Protein AF-A0A378BBT3-F1 (afdb_monomer_lite)

Structure (mmCIF, N/CA/C/O backbone):
data_AF-A0A378BBT3-F1
#
_entry.id   AF-A0A378BBT3-F1
#
loop_
_atom_site.group_PDB
_atom_site.id
_atom_site.type_symbol
_atom_site.label_atom_id
_atom_site.label_alt_id
_atom_site.label_comp_id
_atom_site.label_asym_id
_atom_site.label_entity_id
_atom_site.label_seq_id
_atom_site.pdbx_PDB_ins_code
_atom_site.Cartn_x
_atom_site.Cartn_y
_atom_site.Cartn_z
_atom_site.occupancy
_atom_site.B_iso_or_equiv
_atom_site.auth_seq_id
_atom_site.auth_comp_id
_atom_site.auth_asym_id
_atom_site.auth_atom_id
_atom_site.pdbx_PDB_model_num
ATOM 1 N N . MET A 1 1 ? -14.575 3.330 25.927 1.00 63.03 1 MET A N 1
ATOM 2 C CA . MET A 1 1 ? -13.882 4.506 25.342 1.00 63.03 1 MET A CA 1
ATOM 3 C C . MET A 1 1 ? -12.375 4.275 25.274 1.00 63.03 1 MET A C 1
ATOM 5 O O . MET A 1 1 ? -11.862 4.158 24.174 1.00 63.03 1 MET A O 1
ATOM 9 N N . ARG A 1 2 ? -11.676 4.139 26.414 1.00 72.69 2 ARG A N 1
ATOM 10 C CA . ARG A 1 2 ? -10.214 3.934 26.451 1.00 72.69 2 ARG A CA 1
ATOM 11 C C . ARG A 1 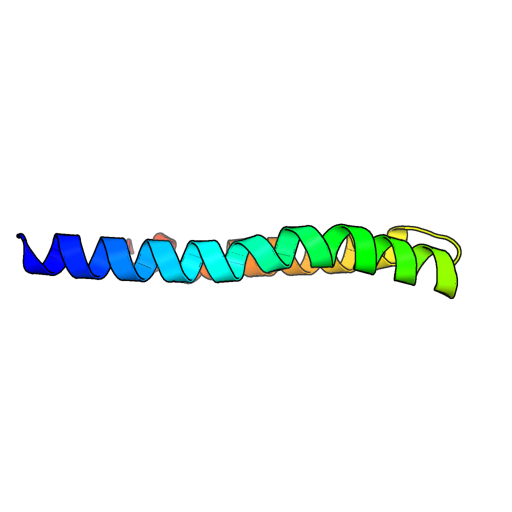2 ? -9.749 2.629 25.778 1.00 72.69 2 ARG A C 1
ATOM 13 O O . ARG A 1 2 ? -8.745 2.649 25.089 1.00 72.69 2 ARG A O 1
ATOM 20 N N . GLU A 1 3 ? -10.514 1.547 25.908 1.00 80.50 3 GLU A N 1
ATOM 21 C CA . GLU A 1 3 ? -10.221 0.249 25.269 1.00 80.50 3 GLU A CA 1
ATOM 22 C C . GLU A 1 3 ? -10.328 0.308 23.737 1.00 80.50 3 GLU A C 1
ATOM 24 O O . GLU A 1 3 ? -9.352 0.047 23.046 1.00 80.50 3 GLU A O 1
ATOM 29 N N . ALA A 1 4 ? -11.439 0.834 23.206 1.00 80.88 4 ALA A N 1
ATOM 30 C CA . ALA A 1 4 ? -11.608 1.063 21.765 1.00 80.88 4 ALA A CA 1
ATOM 31 C C . ALA A 1 4 ? -10.531 1.990 21.161 1.00 80.88 4 ALA A C 1
ATOM 33 O O . ALA A 1 4 ? -10.121 1.804 20.014 1.00 80.88 4 ALA A O 1
ATOM 34 N N . ALA A 1 5 ? -10.061 2.986 21.922 1.00 87.94 5 ALA A N 1
ATOM 35 C CA . ALA A 1 5 ? -8.963 3.853 21.499 1.00 87.94 5 ALA A CA 1
ATOM 36 C C . ALA A 1 5 ? -7.625 3.094 21.428 1.00 87.94 5 ALA A C 1
ATOM 38 O O . ALA A 1 5 ? -6.889 3.258 20.455 1.00 87.94 5 ALA A O 1
ATOM 39 N N . THR A 1 6 ? -7.332 2.240 22.414 1.00 90.00 6 THR A N 1
ATOM 40 C CA . THR A 1 6 ? -6.139 1.379 22.420 1.00 90.00 6 THR A CA 1
ATOM 41 C C . THR A 1 6 ? -6.151 0.394 21.250 1.00 90.00 6 THR A C 1
ATOM 43 O O . THR A 1 6 ? -5.155 0.300 20.534 1.00 90.00 6 THR A O 1
ATOM 46 N N . ASP A 1 7 ? -7.277 -0.278 20.998 1.00 92.31 7 ASP A N 1
ATOM 47 C CA . ASP A 1 7 ? -7.399 -1.253 19.905 1.00 92.31 7 ASP A CA 1
ATOM 48 C C . ASP A 1 7 ? -7.242 -0.594 18.532 1.00 92.31 7 ASP A C 1
ATOM 50 O O . ASP A 1 7 ? -6.542 -1.105 17.657 1.00 92.31 7 ASP A O 1
ATOM 54 N N . THR A 1 8 ? -7.840 0.588 18.351 1.00 92.50 8 THR A N 1
ATOM 55 C CA . THR A 1 8 ? -7.700 1.364 17.112 1.00 92.50 8 THR A CA 1
ATOM 56 C C . THR A 1 8 ? -6.251 1.803 16.899 1.00 92.50 8 THR A C 1
ATOM 58 O O . THR A 1 8 ? -5.738 1.698 15.787 1.00 92.50 8 THR A O 1
ATOM 61 N N . ALA A 1 9 ? -5.561 2.258 17.950 1.00 92.62 9 ALA A N 1
ATOM 62 C CA . ALA A 1 9 ? -4.155 2.645 17.863 1.00 92.62 9 ALA A CA 1
ATOM 63 C C . ALA A 1 9 ? -3.251 1.454 17.499 1.00 92.62 9 ALA A C 1
ATOM 65 O O . AL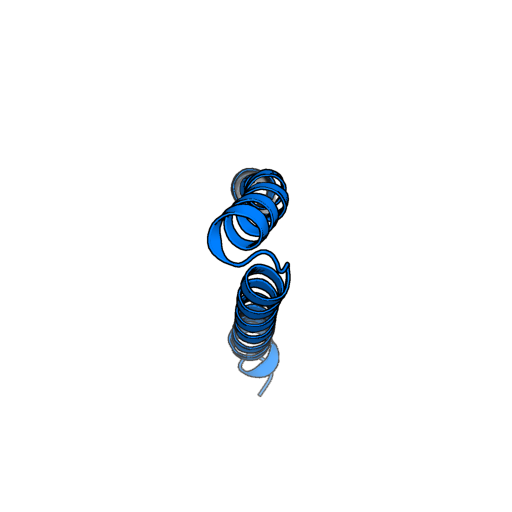A A 1 9 ? -2.380 1.587 16.637 1.00 92.62 9 ALA A O 1
ATOM 66 N N . ALA A 1 10 ? -3.492 0.281 18.094 1.00 94.62 10 ALA A N 1
ATOM 67 C CA . ALA A 1 10 ? -2.776 -0.944 17.752 1.00 94.62 10 ALA A CA 1
ATOM 68 C C . ALA A 1 10 ? -3.024 -1.351 16.290 1.00 94.62 10 ALA A C 1
ATOM 70 O O . ALA A 1 10 ? -2.072 -1.593 15.546 1.00 94.62 10 ALA A O 1
ATOM 71 N N . ALA A 1 11 ? -4.285 -1.352 15.848 1.00 94.62 11 ALA A N 1
ATOM 72 C CA . ALA A 1 11 ? -4.651 -1.670 14.470 1.00 94.62 11 ALA A CA 1
ATOM 73 C C . ALA A 1 11 ? -3.986 -0.718 13.462 1.00 94.62 11 ALA A C 1
ATOM 75 O O . ALA A 1 11 ? -3.402 -1.175 12.481 1.00 94.62 11 ALA A O 1
ATOM 76 N N . LEU A 1 12 ? -4.008 0.593 13.721 1.00 94.56 12 LEU A N 1
ATOM 77 C CA . LEU A 1 12 ? -3.348 1.590 12.872 1.00 94.56 12 LEU A CA 1
ATOM 78 C C . LEU A 1 12 ? -1.831 1.373 12.798 1.00 94.56 12 LEU A C 1
ATOM 80 O O . LEU A 1 12 ? -1.254 1.487 11.716 1.00 94.56 12 LEU A O 1
ATOM 84 N N . GLY A 1 13 ? -1.190 1.012 13.915 1.00 95.56 13 GLY A N 1
ATOM 85 C CA . GLY A 1 13 ? 0.232 0.665 13.947 1.00 95.56 13 GLY A CA 1
ATOM 86 C C . GLY A 1 13 ? 0.569 -0.520 13.037 1.00 95.56 13 GLY A C 1
ATOM 87 O O . GLY A 1 13 ? 1.483 -0.429 12.215 1.00 95.56 13 GLY A O 1
ATOM 88 N N . PHE A 1 14 ? -0.214 -1.600 13.111 1.00 95.50 14 PHE A N 1
ATOM 89 C CA . PHE A 1 14 ? -0.040 -2.763 12.234 1.00 95.50 14 PHE A CA 1
ATOM 90 C C . PHE A 1 14 ? -0.307 -2.439 10.760 1.00 95.50 14 PHE A C 1
ATOM 92 O O . PHE A 1 14 ? 0.475 -2.832 9.894 1.00 95.50 14 PHE A O 1
ATOM 99 N N . ILE A 1 15 ? -1.369 -1.685 10.462 1.00 94.19 15 ILE A N 1
ATOM 100 C CA . ILE A 1 15 ? -1.693 -1.256 9.092 1.00 94.19 15 ILE A CA 1
ATOM 101 C C . ILE A 1 15 ? -0.545 -0.423 8.505 1.00 94.19 15 ILE A C 1
ATOM 103 O O . ILE A 1 15 ? -0.170 -0.629 7.351 1.00 94.19 15 ILE A O 1
ATOM 107 N N . SER A 1 16 ? 0.053 0.469 9.300 1.00 93.62 16 SER A N 1
ATOM 108 C CA . SER A 1 16 ? 1.204 1.281 8.889 1.00 93.62 16 SER A CA 1
ATOM 109 C C . SER A 1 16 ? 2.425 0.423 8.541 1.00 93.62 16 SER A C 1
ATOM 111 O O . SER A 1 16 ? 3.019 0.595 7.474 1.00 93.62 16 SER A O 1
ATOM 113 N N . ALA A 1 17 ? 2.759 -0.562 9.384 1.00 94.75 17 ALA A N 1
ATOM 114 C CA . ALA A 1 17 ? 3.871 -1.479 9.133 1.00 94.75 17 ALA A CA 1
ATOM 115 C C . ALA A 1 17 ? 3.688 -2.274 7.827 1.00 94.75 17 ALA A C 1
ATOM 117 O O . ALA A 1 17 ? 4.633 -2.426 7.055 1.00 94.75 17 ALA A O 1
ATOM 118 N N . ILE A 1 18 ? 2.463 -2.729 7.543 1.00 93.62 18 ILE A N 1
ATOM 119 C CA . ILE A 1 18 ? 2.135 -3.413 6.284 1.00 93.62 18 ILE A CA 1
ATOM 120 C C . ILE A 1 18 ? 2.230 -2.438 5.100 1.00 93.62 18 ILE A C 1
ATOM 122 O O . ILE A 1 18 ? 2.797 -2.779 4.063 1.00 93.62 18 ILE A O 1
ATOM 126 N N . GLY A 1 19 ? 1.726 -1.209 5.250 1.00 90.62 19 GLY A N 1
ATOM 127 C CA . GLY A 1 19 ? 1.767 -0.178 4.209 1.00 90.62 19 GLY A CA 1
ATOM 128 C C . GLY A 1 19 ? 3.188 0.208 3.786 1.00 90.62 19 GLY A C 1
ATOM 129 O O . GLY A 1 19 ? 3.440 0.410 2.597 1.00 90.62 19 GLY A O 1
ATOM 130 N N . ALA A 1 20 ? 4.140 0.226 4.725 1.00 93.50 20 ALA A N 1
ATOM 131 C CA . ALA A 1 20 ? 5.549 0.508 4.440 1.00 93.50 20 ALA A CA 1
ATOM 132 C C . ALA A 1 20 ? 6.175 -0.478 3.432 1.00 93.50 20 ALA A C 1
ATOM 134 O O . ALA A 1 20 ? 7.022 -0.080 2.629 1.00 93.50 20 ALA A O 1
ATOM 135 N N . ILE A 1 21 ? 5.716 -1.737 3.398 1.00 92.00 21 ILE A N 1
ATOM 136 C CA . ILE A 1 21 ? 6.185 -2.756 2.438 1.00 92.00 21 ILE A CA 1
ATOM 137 C C . ILE A 1 21 ? 5.902 -2.318 0.990 1.00 92.00 21 ILE A C 1
ATOM 139 O O . ILE A 1 21 ? 6.702 -2.582 0.088 1.00 92.00 21 ILE A O 1
ATOM 143 N N . GLY A 1 22 ? 4.813 -1.577 0.763 1.00 86.06 22 GLY A N 1
ATOM 144 C CA . GLY A 1 22 ? 4.469 -1.025 -0.548 1.00 86.06 22 GLY A CA 1
ATOM 145 C C . GLY A 1 22 ? 5.541 -0.084 -1.109 1.00 86.06 22 GLY A C 1
ATOM 146 O O . GLY A 1 22 ? 5.815 -0.115 -2.309 1.00 86.06 22 GLY A O 1
ATOM 147 N N . GLY A 1 23 ? 6.216 0.686 -0.248 1.00 87.25 23 GLY A N 1
ATOM 148 C CA . GLY A 1 23 ? 7.278 1.614 -0.650 1.00 87.25 23 GLY A CA 1
ATOM 149 C C . GLY A 1 23 ? 8.515 0.923 -1.235 1.00 87.25 23 GLY A C 1
ATOM 150 O O . GLY A 1 23 ? 9.173 1.484 -2.105 1.00 87.25 23 GLY A O 1
ATOM 151 N N . PHE A 1 24 ? 8.801 -0.314 -0.820 1.00 87.44 24 PHE A N 1
ATOM 152 C CA . PHE A 1 24 ? 9.866 -1.137 -1.404 1.00 87.44 24 PHE A CA 1
ATOM 153 C C . PHE A 1 24 ? 9.386 -1.932 -2.624 1.00 87.44 24 PHE A C 1
ATOM 155 O O . PHE A 1 24 ? 10.121 -2.101 -3.600 1.00 87.44 24 PHE A O 1
ATOM 162 N N . PHE A 1 25 ? 8.137 -2.402 -2.591 1.00 86.56 25 PHE A N 1
ATOM 163 C CA . PHE A 1 25 ? 7.549 -3.189 -3.670 1.00 86.56 25 PHE A CA 1
ATOM 164 C C . PHE A 1 25 ? 7.481 -2.410 -4.989 1.00 86.56 25 PHE A C 1
ATOM 166 O O . PHE A 1 25 ? 7.796 -2.966 -6.040 1.00 86.56 25 PHE A O 1
ATOM 173 N N . ILE A 1 26 ? 7.137 -1.118 -4.941 1.00 84.50 26 ILE A N 1
ATOM 174 C CA . ILE A 1 26 ? 6.991 -0.282 -6.140 1.00 84.50 26 ILE A CA 1
ATOM 175 C C . ILE A 1 26 ? 8.290 -0.186 -6.966 1.00 84.50 26 ILE A C 1
ATOM 177 O O . ILE A 1 26 ? 8.285 -0.616 -8.125 1.00 84.50 26 ILE A O 1
ATOM 181 N N . PRO A 1 27 ? 9.415 0.321 -6.421 1.00 86.00 27 PRO A N 1
ATOM 182 C CA . PRO A 1 27 ? 10.661 0.433 -7.177 1.00 86.00 27 PRO A CA 1
ATOM 183 C C . PRO A 1 27 ? 11.212 -0.935 -7.603 1.00 86.00 27 PRO A C 1
ATOM 185 O O . PRO A 1 27 ? 11.744 -1.055 -8.706 1.00 86.00 27 PRO A O 1
ATOM 188 N N . LYS A 1 28 ? 11.031 -1.993 -6.796 1.00 86.25 28 LYS A N 1
ATOM 189 C CA . LYS A 1 28 ? 11.426 -3.361 -7.176 1.00 86.25 28 LYS A CA 1
ATOM 190 C C . LYS A 1 28 ? 10.619 -3.900 -8.354 1.00 86.25 28 LYS A C 1
ATOM 192 O O . LYS A 1 28 ? 11.211 -4.491 -9.251 1.00 86.25 28 LYS A O 1
ATOM 197 N N . ALA A 1 29 ? 9.303 -3.700 -8.377 1.00 83.69 29 ALA A N 1
ATOM 198 C CA . ALA A 1 29 ? 8.446 -4.164 -9.466 1.00 83.69 29 ALA A CA 1
ATOM 199 C C . ALA A 1 29 ? 8.764 -3.453 -10.793 1.00 83.69 29 ALA A C 1
ATOM 201 O O . ALA A 1 29 ? 8.801 -4.098 -11.844 1.00 83.69 29 ALA A O 1
ATOM 202 N N . PHE A 1 30 ? 9.053 -2.147 -10.745 1.00 82.38 30 PHE A N 1
ATOM 203 C CA . PHE A 1 30 ? 9.543 -1.404 -11.909 1.00 82.38 30 PHE A CA 1
ATOM 204 C C . PHE A 1 30 ? 10.914 -1.899 -12.369 1.00 82.38 30 PHE A C 1
ATOM 206 O O . PHE A 1 30 ? 11.078 -2.149 -13.560 1.00 82.38 30 PHE A O 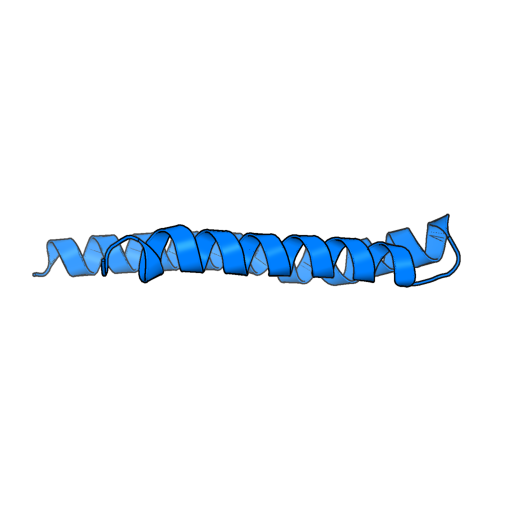1
ATOM 213 N N . GLY A 1 31 ? 11.857 -2.107 -11.445 1.00 82.62 31 GLY A N 1
ATOM 214 C CA . GLY A 1 31 ? 13.174 -2.663 -11.759 1.00 82.62 31 GLY A CA 1
ATOM 215 C C . GLY A 1 31 ? 13.079 -4.022 -12.453 1.00 82.62 31 GLY A C 1
ATOM 216 O O . GLY A 1 31 ? 13.641 -4.195 -13.524 1.00 82.62 31 GLY A O 1
ATOM 217 N N . ILE A 1 32 ? 12.283 -4.949 -11.908 1.00 82.62 32 ILE A N 1
ATOM 218 C CA . ILE A 1 32 ? 12.058 -6.280 -12.499 1.00 82.62 32 ILE A CA 1
ATOM 219 C C . ILE A 1 32 ? 11.389 -6.180 -13.878 1.00 82.62 32 ILE A C 1
ATOM 221 O O . ILE A 1 32 ? 11.760 -6.907 -14.794 1.00 82.62 32 ILE A O 1
ATOM 225 N N . SER A 1 33 ? 10.414 -5.284 -14.054 1.00 80.06 33 SER A N 1
ATOM 226 C CA . SER A 1 33 ? 9.744 -5.117 -15.353 1.00 80.06 33 SER A CA 1
ATOM 227 C C . SER A 1 33 ? 10.681 -4.544 -16.416 1.00 80.06 33 SER A C 1
ATOM 229 O O . SER A 1 33 ? 10.652 -4.997 -17.559 1.00 80.06 33 SER A O 1
ATOM 231 N N . LEU A 1 34 ? 11.534 -3.588 -16.044 1.00 79.44 34 LEU A N 1
ATOM 232 C CA . LEU A 1 34 ? 12.550 -3.026 -16.932 1.00 79.44 34 LEU A CA 1
ATOM 233 C C . LEU A 1 34 ? 13.620 -4.062 -17.291 1.00 79.44 34 LEU A C 1
ATOM 235 O O . LEU A 1 34 ? 13.981 -4.159 -18.457 1.00 79.44 34 LEU A O 1
ATOM 239 N N . ASP A 1 35 ? 14.065 -4.862 -16.324 1.00 78.31 35 ASP A N 1
ATOM 240 C CA . ASP A 1 35 ? 15.099 -5.883 -16.522 1.00 78.31 35 ASP A CA 1
ATOM 241 C C . ASP A 1 35 ? 14.608 -7.040 -17.412 1.00 78.31 35 ASP A C 1
ATOM 243 O O . ASP A 1 35 ? 15.297 -7.459 -18.337 1.00 78.31 35 ASP A O 1
ATOM 247 N N . LEU A 1 36 ? 13.370 -7.507 -17.200 1.00 74.81 36 LEU A N 1
ATOM 248 C CA . LEU A 1 36 ? 12.808 -8.645 -17.938 1.00 74.81 36 LEU A CA 1
ATOM 249 C C . LEU A 1 36 ? 12.180 -8.275 -19.285 1.00 74.81 36 LEU A C 1
ATOM 251 O O . LEU A 1 36 ? 12.180 -9.093 -20.201 1.00 74.81 36 LEU A O 1
ATOM 255 N N . THR A 1 37 ? 11.572 -7.091 -19.405 1.00 73.94 37 THR A N 1
ATOM 256 C CA . THR A 1 37 ? 10.779 -6.724 -20.597 1.00 73.94 37 THR A CA 1
ATOM 257 C C . THR A 1 37 ? 11.261 -5.460 -21.301 1.00 73.94 37 THR A C 1
ATOM 259 O O . THR A 1 37 ? 10.710 -5.098 -22.338 1.00 73.94 37 THR A O 1
ATOM 262 N N . GLY A 1 38 ? 12.254 -4.755 -20.747 1.00 74.44 38 GLY A N 1
ATOM 263 C CA . GLY A 1 38 ? 12.712 -3.461 -21.263 1.00 74.44 38 GLY A CA 1
ATOM 264 C C . GLY A 1 38 ? 11.679 -2.335 -21.133 1.00 74.44 38 GLY A C 1
ATOM 265 O O . GLY A 1 38 ? 11.926 -1.223 -21.594 1.00 74.44 38 GLY A O 1
ATOM 266 N N . SER A 1 39 ? 10.513 -2.596 -20.526 1.00 76.00 39 SER A N 1
ATOM 267 C CA . SER A 1 39 ? 9.387 -1.666 -20.468 1.00 76.00 39 SER A CA 1
ATOM 268 C C . SER A 1 39 ? 8.735 -1.634 -19.079 1.00 76.00 39 SER A C 1
ATOM 270 O O . SER A 1 39 ? 8.491 -2.680 -18.474 1.00 76.00 39 SER A O 1
ATOM 272 N N . PRO A 1 40 ? 8.355 -0.449 -18.567 1.00 78.38 40 PRO A N 1
ATOM 273 C CA . PRO A 1 40 ? 7.641 -0.326 -17.295 1.00 78.38 40 PRO A CA 1
ATOM 274 C C . PRO A 1 40 ? 6.175 -0.793 -17.370 1.00 78.38 40 PRO A C 1
ATOM 276 O O . PRO A 1 40 ? 5.498 -0.861 -16.342 1.00 78.38 40 PRO A O 1
ATOM 279 N N . ALA A 1 41 ? 5.665 -1.130 -18.561 1.00 81.31 41 ALA A N 1
ATOM 280 C CA . ALA A 1 41 ? 4.263 -1.487 -18.772 1.00 81.31 41 ALA A CA 1
ATOM 281 C C . ALA A 1 41 ? 3.806 -2.705 -17.945 1.00 81.31 41 ALA A C 1
ATOM 283 O O . ALA A 1 41 ? 2.646 -2.758 -17.529 1.00 81.31 41 ALA A O 1
ATOM 284 N N . GLY A 1 42 ? 4.700 -3.665 -17.674 1.00 79.12 42 GLY A N 1
ATOM 285 C CA . GLY A 1 42 ? 4.413 -4.818 -16.811 1.00 79.12 42 GLY A CA 1
ATOM 286 C C . GLY A 1 42 ? 4.044 -4.398 -15.384 1.00 79.12 42 GLY A C 1
ATOM 287 O O . GLY A 1 42 ? 2.971 -4.748 -14.891 1.00 79.12 42 GLY A O 1
ATOM 288 N N . ALA A 1 43 ? 4.878 -3.563 -14.763 1.00 82.06 43 ALA A N 1
ATOM 289 C CA . ALA A 1 43 ? 4.640 -3.016 -13.429 1.00 82.06 43 ALA A CA 1
ATOM 290 C C . ALA A 1 43 ? 3.355 -2.176 -13.377 1.00 82.06 43 ALA A C 1
ATOM 292 O O . ALA A 1 43 ? 2.551 -2.330 -12.458 1.00 82.06 43 ALA A O 1
ATOM 293 N N . MET A 1 44 ? 3.108 -1.343 -14.395 1.00 84.88 44 MET A N 1
ATOM 294 C CA . MET A 1 44 ? 1.897 -0.513 -14.462 1.00 84.88 44 MET A CA 1
ATOM 295 C C . MET A 1 44 ? 0.611 -1.348 -14.491 1.00 84.88 44 MET A C 1
ATOM 297 O O . MET A 1 44 ? -0.352 -0.997 -13.810 1.00 84.88 44 MET A O 1
ATOM 301 N N . LYS A 1 45 ? 0.591 -2.473 -15.220 1.00 85.81 45 LYS A N 1
ATOM 302 C CA . LYS A 1 45 ? -0.560 -3.392 -15.225 1.00 85.81 45 LYS A CA 1
ATOM 303 C C . LYS A 1 45 ? -0.813 -3.993 -13.842 1.00 85.81 45 LYS A C 1
ATOM 305 O O . LYS A 1 45 ? -1.965 -4.064 -13.422 1.00 85.81 45 LYS A O 1
ATOM 310 N N . VAL A 1 46 ? 0.240 -4.380 -13.120 1.00 87.25 46 VAL A N 1
ATOM 311 C CA . VAL A 1 46 ? 0.117 -4.918 -11.754 1.00 87.25 46 VAL A CA 1
ATOM 312 C C . VAL A 1 46 ? -0.456 -3.868 -10.800 1.00 87.25 46 VAL A C 1
ATOM 314 O O . VAL A 1 46 ? -1.402 -4.166 -10.071 1.00 87.25 46 VAL A O 1
ATOM 317 N N . PHE A 1 47 ? 0.042 -2.627 -10.843 1.00 87.81 47 PHE A N 1
ATOM 318 C CA . PHE A 1 47 ? -0.514 -1.546 -10.019 1.00 87.81 47 PHE A CA 1
ATOM 319 C C . PHE A 1 47 ? -1.968 -1.242 -10.366 1.00 87.81 47 PHE A C 1
ATOM 321 O O . PHE A 1 47 ? -2.778 -1.048 -9.464 1.00 87.81 47 PHE A O 1
ATOM 328 N N . LEU A 1 48 ? -2.326 -1.251 -11.652 1.00 91.25 48 LEU A N 1
ATOM 329 C CA . LEU A 1 48 ? -3.704 -1.036 -12.082 1.00 91.25 48 LEU A CA 1
ATOM 330 C C . LEU A 1 48 ? -4.649 -2.099 -11.505 1.00 91.25 48 LEU A C 1
ATOM 332 O O . LEU A 1 48 ? -5.686 -1.756 -10.941 1.00 91.25 48 LEU A O 1
ATOM 336 N N . VAL A 1 49 ? -4.278 -3.380 -11.598 1.00 92.81 49 VAL A N 1
ATOM 337 C CA . VAL A 1 49 ? -5.068 -4.483 -11.024 1.00 92.81 49 VAL A CA 1
ATOM 338 C C . VAL A 1 49 ? -5.202 -4.328 -9.507 1.00 92.81 49 VAL A C 1
ATOM 340 O O . VAL A 1 49 ? -6.296 -4.501 -8.970 1.00 92.81 49 VAL A O 1
ATOM 343 N N . PHE A 1 50 ? -4.123 -3.944 -8.819 1.00 91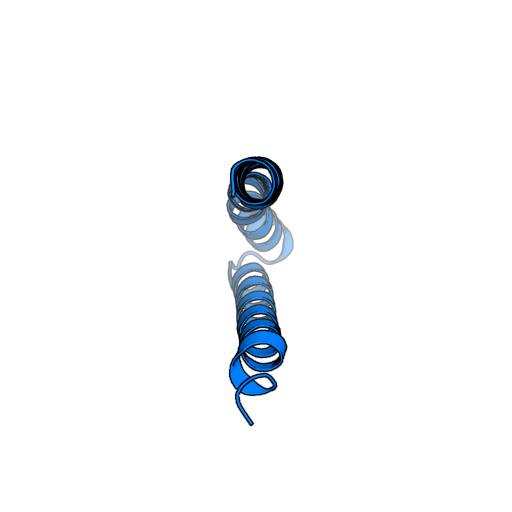.56 50 PHE A N 1
ATOM 344 C CA . PHE A 1 50 ? -4.153 -3.685 -7.380 1.00 91.56 50 PHE A CA 1
ATOM 345 C C . PHE A 1 50 ? -5.124 -2.550 -7.014 1.00 91.56 50 PHE A C 1
ATOM 347 O O . PHE A 1 50 ? -5.955 -2.721 -6.124 1.00 91.56 50 PHE A O 1
ATOM 354 N N . TYR A 1 51 ? -5.096 -1.425 -7.737 1.00 92.69 51 TYR A N 1
ATOM 355 C CA . TYR A 1 51 ? -6.031 -0.320 -7.503 1.00 92.69 51 TYR A CA 1
ATOM 356 C C . TYR A 1 51 ? -7.489 -0.721 -7.732 1.00 92.69 51 TYR A C 1
ATOM 358 O O . TYR A 1 51 ? -8.350 -0.366 -6.926 1.00 92.69 51 TYR A O 1
ATOM 366 N N . ILE A 1 52 ? -7.774 -1.496 -8.782 1.00 95.88 52 ILE A N 1
ATOM 367 C CA . ILE A 1 52 ? -9.126 -2.016 -9.030 1.00 95.88 52 ILE A CA 1
ATOM 368 C C . ILE A 1 52 ? -9.580 -2.887 -7.851 1.00 95.88 52 ILE A C 1
ATOM 370 O O . ILE A 1 52 ? -10.689 -2.704 -7.348 1.00 95.88 52 ILE A O 1
ATOM 374 N N . ALA A 1 53 ? -8.720 -3.779 -7.351 1.00 95.25 53 ALA A N 1
ATOM 375 C CA . ALA A 1 53 ? -9.031 -4.595 -6.180 1.00 95.25 53 ALA A CA 1
ATOM 376 C C . ALA A 1 53 ? -9.310 -3.736 -4.931 1.00 95.25 53 ALA A C 1
ATOM 378 O O . ALA A 1 53 ? -10.295 -3.979 -4.232 1.00 95.25 53 ALA A O 1
ATOM 379 N N . CYS A 1 54 ? -8.517 -2.687 -4.678 1.00 93.19 54 CYS A N 1
ATOM 380 C CA . CYS A 1 54 ? -8.762 -1.743 -3.582 1.00 93.19 54 CYS A CA 1
ATOM 381 C C . CYS A 1 54 ? -10.125 -1.047 -3.698 1.00 93.19 54 CYS A C 1
ATOM 383 O O . CYS A 1 54 ? -10.823 -0.897 -2.691 1.00 93.19 54 CYS A O 1
ATOM 385 N N . VAL A 1 55 ? -10.530 -0.650 -4.908 1.00 94.06 55 VAL A N 1
ATOM 386 C CA . VAL A 1 55 ? -11.851 -0.050 -5.151 1.00 94.06 55 VAL A CA 1
ATOM 387 C C . VAL A 1 55 ? -12.961 -1.057 -4.856 1.00 94.06 55 VAL A C 1
ATOM 389 O O . VAL A 1 55 ? -13.906 -0.716 -4.147 1.00 94.06 55 VAL A O 1
ATOM 392 N N . VAL A 1 56 ? -12.834 -2.304 -5.321 1.00 94.81 56 VAL A N 1
ATOM 393 C CA . VAL A 1 56 ? -13.824 -3.362 -5.050 1.00 94.81 56 VAL A CA 1
ATOM 394 C C . VAL A 1 56 ? -13.944 -3.636 -3.552 1.00 94.81 56 VAL A C 1
ATOM 396 O O . VAL A 1 56 ? -15.059 -3.717 -3.042 1.00 94.81 56 VAL A O 1
ATOM 399 N N . ILE A 1 57 ? -12.828 -3.726 -2.823 1.00 93.31 57 ILE A N 1
ATOM 400 C CA . ILE A 1 57 ? -12.832 -3.916 -1.364 1.00 93.31 57 ILE A CA 1
ATOM 401 C C . ILE A 1 57 ? -13.508 -2.729 -0.672 1.00 93.31 57 ILE A C 1
ATOM 403 O O . ILE A 1 57 ? -14.386 -2.922 0.170 1.00 93.31 57 ILE A O 1
ATOM 407 N N . THR A 1 58 ? -13.148 -1.502 -1.053 1.00 92.25 58 THR A N 1
ATOM 408 C CA . THR A 1 58 ? -13.747 -0.283 -0.492 1.00 92.25 58 THR A CA 1
ATOM 409 C C . THR A 1 58 ? -15.252 -0.255 -0.740 1.00 92.25 58 THR A C 1
ATOM 411 O O . THR A 1 58 ? -16.021 -0.011 0.186 1.00 92.25 58 THR A O 1
ATOM 414 N N . TRP A 1 59 ? -15.702 -0.588 -1.949 1.00 91.62 59 TRP A N 1
ATOM 415 C CA . TRP A 1 59 ? -17.124 -0.695 -2.272 1.00 91.62 59 TRP A CA 1
ATOM 416 C C . TR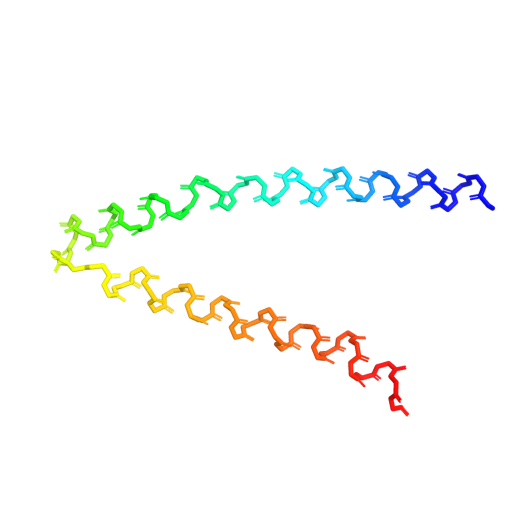P A 1 59 ? -17.815 -1.809 -1.471 1.00 91.62 59 TRP A C 1
ATOM 418 O O . TRP A 1 59 ? -18.896 -1.614 -0.916 1.00 91.62 59 TRP A O 1
ATOM 428 N N . ALA A 1 60 ? -17.164 -2.959 -1.319 1.00 92.12 60 ALA A N 1
ATOM 429 C CA . ALA A 1 60 ? -17.691 -4.097 -0.581 1.00 92.12 60 ALA A CA 1
ATOM 430 C C . ALA A 1 60 ? -17.820 -3.841 0.932 1.00 92.12 60 ALA A C 1
ATOM 432 O O . ALA A 1 60 ? -18.683 -4.454 1.562 1.00 92.12 60 ALA A O 1
ATOM 433 N N . VAL A 1 61 ? -16.981 -2.981 1.515 1.00 90.38 61 VAL A N 1
ATOM 434 C CA . VAL A 1 61 ? -17.022 -2.610 2.941 1.00 90.38 61 VAL A CA 1
ATOM 435 C C . VAL A 1 61 ? -17.904 -1.382 3.176 1.00 90.38 61 VAL A C 1
ATOM 437 O O . VAL A 1 61 ? -18.678 -1.368 4.130 1.00 90.38 61 VAL A O 1
ATOM 440 N N . TYR A 1 62 ? -17.803 -0.366 2.316 1.00 81.50 62 TYR A N 1
ATOM 441 C CA . TYR A 1 62 ? -18.452 0.936 2.494 1.00 81.50 62 TYR A CA 1
ATOM 442 C C . TYR A 1 62 ? -19.814 1.026 1.794 1.00 81.50 62 TYR A C 1
ATOM 444 O O . TYR A 1 62 ? -20.781 1.503 2.381 1.00 81.50 62 TYR A O 1
ATOM 452 N N . GLY A 1 63 ? -19.910 0.532 0.556 1.00 74.62 63 GLY A N 1
ATOM 453 C CA . GLY A 1 63 ? -21.136 0.545 -0.246 1.00 74.62 63 GLY A CA 1
ATOM 454 C C . GLY A 1 63 ? -22.178 -0.469 0.230 1.00 74.62 63 GLY A C 1
ATOM 455 O O . GLY A 1 63 ? -23.349 -0.129 0.342 1.00 74.62 63 GLY A O 1
ATOM 456 N N . ARG A 1 64 ? -21.763 -1.689 0.602 1.00 61.47 64 ARG A N 1
ATOM 457 C CA . ARG A 1 64 ? -22.699 -2.738 1.067 1.00 61.47 64 ARG A CA 1
ATOM 458 C C . ARG A 1 64 ? -23.210 -2.582 2.502 1.00 61.47 64 ARG A C 1
ATOM 460 O O . ARG A 1 64 ? -24.181 -3.233 2.845 1.00 61.47 64 ARG A O 1
ATOM 467 N N . LYS A 1 65 ? -22.565 -1.780 3.360 1.00 54.09 65 LYS A N 1
ATOM 468 C CA . LYS A 1 65 ? -23.051 -1.513 4.735 1.00 54.09 65 LYS A CA 1
ATOM 469 C C . LYS A 1 65 ? -24.023 -0.329 4.811 1.00 54.09 65 LYS A C 1
ATOM 471 O O . LYS A 1 65 ? -24.501 -0.018 5.898 1.00 54.09 65 LYS A O 1
ATOM 476 N N . ARG A 1 66 ? -24.249 0.370 3.693 1.00 51.94 66 ARG A N 1
ATOM 477 C CA . ARG A 1 66 ? -25.094 1.571 3.611 1.00 51.94 66 ARG A CA 1
ATOM 478 C C . ARG A 1 66 ? -26.326 1.393 2.709 1.00 51.94 66 ARG A C 1
ATOM 480 O O . ARG A 1 66 ? -27.092 2.344 2.581 1.00 51.94 66 ARG A O 1
ATOM 487 N N . GLN A 1 67 ? -26.501 0.211 2.111 1.00 46.97 67 GLN A N 1
ATOM 488 C CA . GLN A 1 67 ? -27.795 -0.301 1.640 1.00 46.97 67 GLN A CA 1
ATOM 489 C C . GLN A 1 67 ? -28.384 -1.200 2.723 1.00 46.97 67 GLN A C 1
ATOM 491 O O . GLN A 1 67 ? -29.624 -1.190 2.854 1.00 46.97 67 GLN A O 1
#

pLDDT: mean 84.93, std 10.66, range [46.97, 95.88]

Secondary structure (DSSP, 8-state):
-HHHHHHHHHHHHHHHHHHHHHHHHHHHHHHHHHHHHSSTHHHHHHHHHHHHHHHHHHIIIIITT--

Foldseek 3Di:
DVVVVVVVVVVVVVVVVVVVVVVVVLVVLQVVCCVPPVDSVRSVVVVVVVVVVVVVVCCVVPVVVVD

Radius of gyration: 17.08 Å; c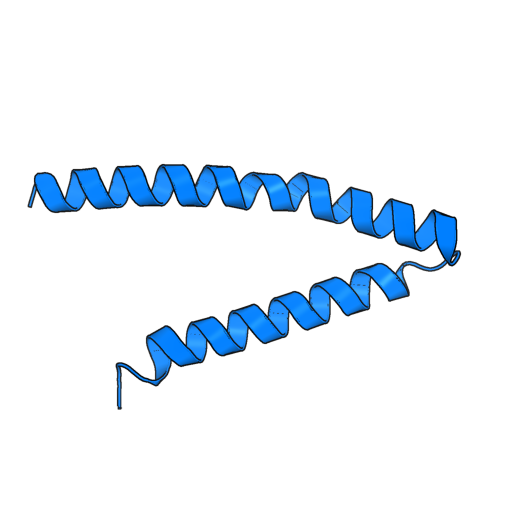hains: 1; bounding box: 43×13×48 Å

InterPro domains:
  IPR036259 MFS transporter superfamily [G3DSA:1.20.1250.20] (1-67)
  IPR036259 MFS transporter superfamily [SSF103473] (8-66)

Sequence (67 aa):
MREAATDTAAALGFISAIGAIGGFFIPKAFGISLDLTGSPAGAMKVFLVFYIACVVITWAVYGRKRQ

Organism: Klebsiella pneumoniae subsp. ozaenae (NCBI:txid574)